Protein AF-A0A7J9W4Y1-F1 (afdb_monomer_lite)

Secondary structure (DSSP, 8-state):
-HHHHTT---HHHHHHHHHHTSSTTHHHHHHHHHTT-HHHHHHHHHHHHHHTTTS----SSS-------

Sequence (69 aa):
MVRFIDTVAVPDRADRLTIAVDGRGAFRRFKDVLARWPGELERWYEFSNERQRGRTRAWLAGVGYRVRH

pLDDT: mean 79.56, std 17.24, range [41.72, 94.44]

Structure (mmCIF, N/CA/C/O backbone):
data_AF-A0A7J9W4Y1-F1
#
_entry.id   AF-A0A7J9W4Y1-F1
#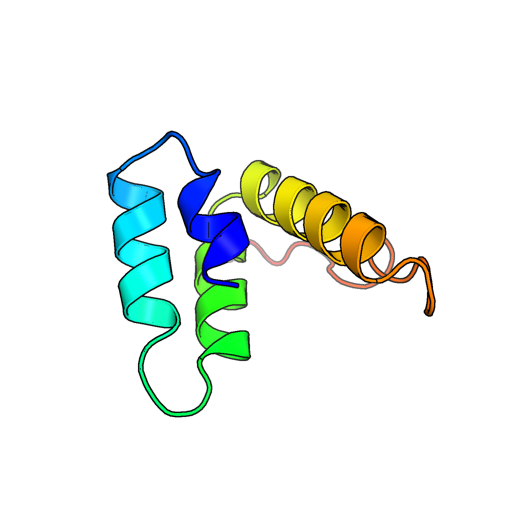
loop_
_atom_site.group_PDB
_atom_site.id
_atom_site.type_symbol
_atom_site.label_atom_id
_atom_site.label_alt_id
_atom_site.label_comp_id
_atom_site.label_asym_id
_atom_site.label_entity_id
_atom_site.label_seq_id
_atom_site.pdbx_PDB_ins_code
_atom_site.Cartn_x
_atom_site.Cartn_y
_atom_site.Cartn_z
_atom_site.occupancy
_atom_site.B_iso_or_equiv
_atom_site.auth_seq_id
_atom_site.auth_comp_id
_atom_site.auth_asym_id
_atom_site.auth_atom_id
_atom_site.pdbx_PDB_model_num
ATOM 1 N N . MET A 1 1 ? -4.973 4.810 -0.106 1.00 89.19 1 MET A N 1
ATOM 2 C CA . MET A 1 1 ? -4.287 3.508 -0.001 1.00 89.19 1 MET A CA 1
ATOM 3 C C . MET A 1 1 ? -5.266 2.386 -0.296 1.00 89.19 1 MET A C 1
ATOM 5 O O . MET A 1 1 ? -5.113 1.809 -1.351 1.00 89.19 1 MET A O 1
ATOM 9 N N . VAL A 1 2 ? -6.328 2.178 0.497 1.00 91.06 2 VAL A N 1
ATOM 10 C CA . VAL A 1 2 ? -7.364 1.148 0.220 1.00 91.06 2 VAL A CA 1
ATOM 11 C C . VAL A 1 2 ? -7.901 1.198 -1.217 1.00 91.06 2 VAL A C 1
ATOM 13 O O . VAL A 1 2 ? -7.775 0.224 -1.935 1.00 91.06 2 VAL A O 1
ATOM 16 N N . ARG A 1 3 ? -8.309 2.376 -1.718 1.00 91.50 3 ARG A N 1
ATOM 17 C CA . ARG A 1 3 ? -8.774 2.500 -3.118 1.00 91.50 3 ARG A CA 1
ATOM 18 C C . ARG A 1 3 ? -7.751 2.125 -4.197 1.00 91.50 3 ARG A C 1
ATOM 20 O O . ARG A 1 3 ? -8.141 1.954 -5.337 1.00 91.50 3 ARG A O 1
ATOM 27 N N . PHE A 1 4 ? -6.458 2.120 -3.877 1.00 91.25 4 PHE A N 1
ATOM 28 C CA . PHE A 1 4 ? -5.438 1.615 -4.797 1.00 91.25 4 PHE A CA 1
ATOM 29 C C . PHE A 1 4 ? -5.312 0.098 -4.683 1.00 91.25 4 PHE A C 1
ATOM 31 O O . PHE A 1 4 ? -5.137 -0.565 -5.689 1.00 91.25 4 PHE A O 1
ATOM 38 N N . ILE A 1 5 ? -5.432 -0.456 -3.475 1.00 93.06 5 ILE A N 1
ATOM 39 C CA . ILE A 1 5 ? -5.437 -1.908 -3.252 1.00 93.06 5 ILE A CA 1
ATOM 40 C C . ILE A 1 5 ? -6.554 -2.559 -4.076 1.00 93.06 5 ILE A C 1
ATOM 42 O O . ILE A 1 5 ? -6.300 -3.550 -4.750 1.00 93.06 5 ILE A O 1
ATOM 46 N N . ASP A 1 6 ? -7.726 -1.923 -4.134 1.00 93.31 6 ASP A N 1
ATOM 47 C CA . ASP A 1 6 ? -8.864 -2.371 -4.948 1.00 93.31 6 ASP A CA 1
ATOM 48 C C . ASP A 1 6 ? -8.571 -2.405 -6.467 1.00 93.31 6 ASP A C 1
ATOM 50 O O . ASP A 1 6 ? -9.294 -3.051 -7.219 1.00 93.31 6 ASP A O 1
ATOM 54 N N . THR A 1 7 ? -7.524 -1.716 -6.948 1.00 92.56 7 THR A N 1
ATOM 55 C CA . THR A 1 7 ? -7.113 -1.713 -8.369 1.00 92.56 7 THR A CA 1
ATOM 56 C C . THR A 1 7 ? -5.929 -2.640 -8.657 1.00 92.56 7 THR A C 1
ATOM 58 O O . THR A 1 7 ? -5.444 -2.709 -9.796 1.00 92.56 7 THR A O 1
ATOM 61 N N . VAL A 1 8 ? -5.427 -3.354 -7.647 1.00 93.00 8 VAL A N 1
ATOM 62 C CA . VAL A 1 8 ? -4.358 -4.343 -7.801 1.00 93.00 8 VAL A CA 1
ATOM 63 C C . VAL A 1 8 ? -4.979 -5.669 -8.230 1.00 93.00 8 VAL A C 1
ATOM 65 O O . VAL A 1 8 ? -5.641 -6.342 -7.452 1.00 93.00 8 VAL A O 1
ATOM 68 N N . ALA A 1 9 ? -4.734 -6.067 -9.480 1.00 90.44 9 ALA A N 1
ATOM 69 C CA . ALA A 1 9 ? -5.311 -7.283 -10.056 1.00 90.44 9 ALA A CA 1
ATOM 70 C C . ALA A 1 9 ? -4.710 -8.587 -9.499 1.00 90.44 9 ALA A C 1
ATOM 72 O O . ALA A 1 9 ? -5.293 -9.649 -9.682 1.00 90.44 9 ALA A O 1
ATOM 73 N N . VAL A 1 10 ? -3.536 -8.525 -8.858 1.00 92.62 10 VAL A N 1
ATOM 74 C CA . VAL A 1 10 ? -2.853 -9.699 -8.296 1.00 92.62 10 VAL A CA 1
ATOM 75 C C . VAL A 1 10 ? -3.291 -9.888 -6.838 1.00 92.62 10 VAL A C 1
ATOM 77 O O . VAL A 1 10 ? -2.857 -9.094 -5.996 1.00 92.62 10 VAL A O 1
ATOM 80 N N . PRO A 1 11 ? -4.079 -10.932 -6.509 1.00 90.88 11 PRO A N 1
ATOM 81 C CA . PRO A 1 11 ? -4.664 -11.099 -5.175 1.00 90.88 11 PRO A CA 1
ATOM 82 C C . PRO A 1 11 ? -3.615 -11.126 -4.057 1.00 90.88 11 PRO A C 1
ATOM 84 O O . PRO A 1 11 ? -3.708 -10.354 -3.109 1.00 90.88 11 PRO A O 1
ATOM 87 N N . ASP A 1 12 ? -2.520 -11.872 -4.240 1.00 93.38 12 ASP A N 1
ATOM 88 C CA . ASP A 1 12 ? -1.424 -11.947 -3.260 1.00 93.38 12 ASP A CA 1
ATOM 89 C C . ASP A 1 12 ? -0.796 -10.583 -2.930 1.00 93.38 12 ASP A C 1
ATOM 91 O O . ASP A 1 12 ? -0.292 -10.353 -1.826 1.00 93.38 12 ASP A O 1
ATOM 95 N N . ARG A 1 13 ? -0.764 -9.667 -3.907 1.00 93.19 13 ARG A N 1
ATOM 96 C CA . ARG A 1 13 ? -0.244 -8.308 -3.704 1.00 93.19 13 ARG A CA 1
ATOM 97 C C . ARG A 1 13 ? -1.272 -7.461 -2.969 1.00 93.19 13 ARG A C 1
ATOM 99 O O . ARG A 1 13 ? -0.890 -6.743 -2.046 1.00 93.19 13 ARG A O 1
ATOM 106 N N . ALA A 1 14 ? -2.543 -7.565 -3.354 1.00 93.44 14 ALA A N 1
ATOM 107 C CA . ALA A 1 14 ? -3.638 -6.866 -2.698 1.00 93.44 14 ALA A CA 1
ATOM 108 C C . ALA A 1 14 ? -3.720 -7.248 -1.211 1.00 93.44 14 ALA A C 1
ATOM 110 O O . ALA A 1 14 ? -3.707 -6.363 -0.359 1.00 93.44 14 ALA A O 1
ATOM 111 N N . ASP A 1 15 ? -3.649 -8.538 -0.884 1.00 94.44 15 ASP A N 1
ATOM 112 C CA . ASP A 1 15 ? -3.699 -9.037 0.495 1.00 94.44 15 ASP A CA 1
ATOM 113 C C . ASP A 1 15 ? -2.538 -8.515 1.346 1.00 94.44 15 ASP A C 1
ATOM 115 O O . ASP A 1 15 ? -2.727 -8.007 2.456 1.00 94.44 15 ASP A O 1
ATOM 119 N N . ARG A 1 16 ? -1.313 -8.556 0.806 1.00 93.69 16 ARG A N 1
ATOM 120 C CA . ARG A 1 16 ? -0.127 -8.017 1.492 1.00 93.69 16 ARG A CA 1
ATOM 121 C C . ARG A 1 16 ? -0.238 -6.518 1.740 1.00 93.69 16 ARG A C 1
ATOM 123 O O . ARG A 1 16 ? 0.200 -6.042 2.789 1.00 93.69 16 ARG A O 1
ATOM 130 N N . LEU A 1 17 ? -0.803 -5.768 0.796 1.00 93.88 17 LEU A N 1
ATOM 131 C CA . LEU A 1 17 ? -1.038 -4.338 0.967 1.00 93.88 17 LEU A CA 1
ATOM 132 C C . LEU A 1 17 ? -2.151 -4.079 1.988 1.00 93.88 17 LEU A C 1
ATOM 134 O O . LEU A 1 17 ? -1.995 -3.173 2.802 1.00 93.88 17 LEU A O 1
ATOM 138 N N . THR A 1 18 ? -3.212 -4.889 2.007 1.00 94.38 18 THR A N 1
ATOM 139 C CA . THR A 1 18 ? -4.303 -4.814 2.993 1.00 94.38 18 THR A CA 1
ATOM 140 C C . THR A 1 18 ? -3.777 -4.992 4.414 1.00 94.38 18 THR A C 1
ATOM 142 O O . THR A 1 18 ? -4.055 -4.173 5.286 1.00 94.38 18 THR A O 1
ATOM 145 N N . ILE A 1 19 ? -2.920 -5.989 4.641 1.00 93.25 19 ILE A N 1
ATOM 146 C CA . ILE A 1 19 ? -2.267 -6.196 5.944 1.00 93.25 19 ILE A CA 1
ATOM 147 C C . ILE A 1 19 ? -1.344 -5.018 6.289 1.00 93.25 19 ILE A C 1
ATOM 149 O O . ILE A 1 19 ? -1.273 -4.566 7.433 1.00 93.25 19 ILE A O 1
ATOM 153 N N . ALA A 1 20 ? -0.620 -4.489 5.300 1.00 92.44 20 ALA A N 1
ATOM 154 C CA . ALA A 1 20 ? 0.318 -3.393 5.517 1.00 92.44 20 ALA A CA 1
ATOM 155 C C . ALA A 1 20 ? -0.364 -2.075 5.907 1.00 92.44 20 ALA A C 1
ATOM 157 O O . ALA A 1 20 ? 0.280 -1.240 6.550 1.00 92.44 20 ALA A O 1
ATOM 158 N N . VAL A 1 21 ? -1.633 -1.880 5.529 1.00 91.88 21 VAL A N 1
ATOM 159 C CA . VAL A 1 21 ? -2.394 -0.677 5.885 1.00 91.88 21 VAL A CA 1
ATOM 160 C C . VAL A 1 21 ? -3.072 -0.745 7.248 1.00 91.88 21 VAL A C 1
ATOM 162 O O . VAL A 1 21 ? -3.598 0.273 7.695 1.00 91.88 21 VAL A O 1
ATOM 165 N N . ASP A 1 22 ? -3.013 -1.887 7.931 1.00 90.38 22 ASP A N 1
ATOM 166 C CA . ASP A 1 22 ? -3.605 -2.040 9.254 1.00 90.38 22 ASP A CA 1
ATOM 167 C C . ASP A 1 22 ? -2.650 -1.590 10.371 1.00 90.38 22 ASP A C 1
ATOM 169 O O . ASP A 1 22 ? -1.524 -2.080 10.490 1.00 90.38 22 ASP A O 1
ATOM 173 N N . GLY A 1 23 ? -3.090 -0.647 11.207 1.00 84.06 23 GLY A N 1
ATOM 174 C CA . GLY A 1 23 ? -2.366 -0.151 12.381 1.00 84.06 23 G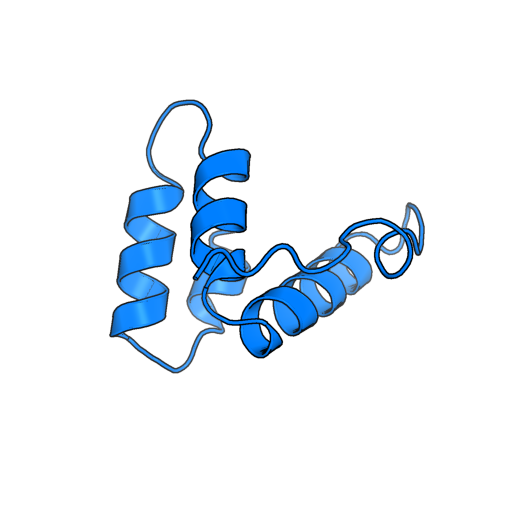LY A CA 1
ATOM 175 C C . GLY A 1 23 ? -1.385 1.013 12.149 1.00 84.06 23 GLY A C 1
ATOM 176 O O . GLY A 1 23 ? -1.311 1.652 11.097 1.00 84.06 23 GLY A O 1
ATOM 177 N N . ARG A 1 24 ? -0.593 1.333 13.181 1.00 90.62 24 ARG A N 1
ATOM 178 C CA . ARG A 1 24 ? 0.309 2.502 13.185 1.00 90.62 24 ARG A CA 1
ATOM 179 C C . ARG A 1 24 ? 1.423 2.352 12.137 1.00 90.62 24 ARG A C 1
ATOM 181 O O . ARG A 1 24 ? 1.974 1.270 11.942 1.00 90.62 24 ARG A O 1
ATOM 188 N N . GLY A 1 25 ? 1.767 3.435 11.439 1.00 88.31 25 GLY A N 1
ATOM 189 C CA . GLY A 1 25 ? 2.804 3.407 10.396 1.00 88.31 25 GLY A CA 1
ATOM 190 C C . GLY A 1 25 ? 2.394 2.705 9.092 1.00 88.31 25 GLY A C 1
ATOM 191 O O . GLY A 1 25 ? 3.272 2.350 8.304 1.00 88.31 25 GLY A O 1
ATOM 192 N N . ALA A 1 26 ? 1.088 2.532 8.860 1.00 89.75 26 ALA A N 1
ATOM 193 C CA . ALA A 1 26 ? 0.497 1.957 7.651 1.00 89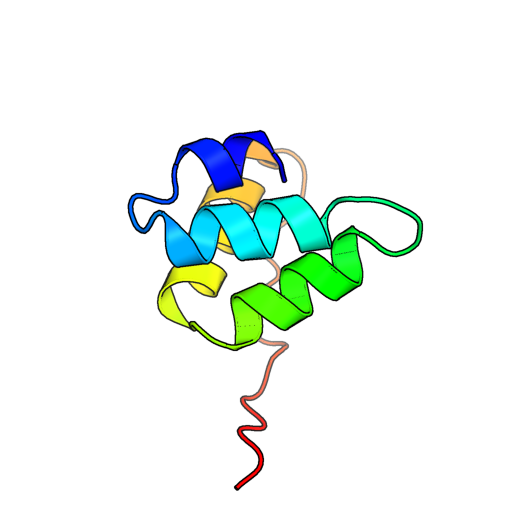.75 26 ALA A CA 1
ATOM 194 C C . ALA A 1 26 ? 1.107 2.500 6.348 1.00 89.75 26 ALA A C 1
ATOM 196 O O . ALA A 1 26 ? 1.475 1.740 5.461 1.00 89.75 26 ALA A O 1
ATOM 197 N N . PHE A 1 27 ? 1.299 3.820 6.248 1.00 86.00 27 PHE A N 1
ATOM 198 C CA . PHE A 1 27 ? 1.863 4.442 5.047 1.00 86.00 27 PHE A CA 1
ATOM 199 C C . PHE A 1 27 ? 3.289 3.979 4.727 1.00 86.00 27 PHE A C 1
ATOM 201 O O . PHE A 1 27 ? 3.601 3.686 3.573 1.00 86.00 27 PHE A O 1
ATOM 208 N N . ARG A 1 28 ? 4.157 3.892 5.743 1.00 87.50 28 ARG A N 1
ATOM 209 C CA . ARG A 1 28 ? 5.535 3.426 5.557 1.00 87.50 28 ARG A CA 1
ATOM 210 C C . ARG A 1 28 ? 5.548 1.953 5.157 1.00 87.50 28 ARG A C 1
ATOM 212 O O . ARG A 1 28 ? 6.135 1.633 4.134 1.00 87.50 28 ARG A O 1
ATOM 219 N N . ARG A 1 29 ? 4.826 1.097 5.891 1.00 90.38 29 ARG A N 1
ATOM 220 C CA . ARG A 1 29 ? 4.730 -0.341 5.586 1.00 90.38 29 ARG A CA 1
ATOM 221 C C . ARG A 1 29 ? 4.178 -0.606 4.191 1.00 90.38 29 ARG A C 1
ATOM 223 O O . ARG A 1 29 ? 4.721 -1.425 3.465 1.00 90.38 29 ARG A O 1
ATOM 230 N N . PHE A 1 30 ? 3.141 0.115 3.792 1.00 91.50 30 PHE A N 1
ATOM 231 C CA . PHE A 1 30 ? 2.577 0.015 2.452 1.00 91.50 30 PHE A CA 1
ATOM 232 C C . PHE A 1 30 ? 3.594 0.366 1.360 1.00 91.50 30 PHE A C 1
ATOM 234 O O . PHE A 1 30 ? 3.731 -0.386 0.399 1.00 91.50 30 PHE A O 1
ATOM 241 N N . LYS A 1 31 ? 4.362 1.455 1.517 1.00 88.25 31 LYS A N 1
ATOM 242 C CA . LYS A 1 31 ? 5.443 1.784 0.573 1.00 88.25 31 LYS A CA 1
ATOM 243 C C . LYS A 1 31 ? 6.566 0.747 0.586 1.00 88.25 31 LYS A C 1
ATOM 245 O O . LYS A 1 31 ? 7.067 0.415 -0.480 1.00 88.25 31 LYS A O 1
ATOM 250 N N . ASP A 1 32 ? 6.930 0.220 1.754 1.00 90.75 32 ASP A N 1
ATOM 251 C CA . ASP A 1 32 ? 7.944 -0.836 1.882 1.00 90.75 32 ASP A CA 1
ATOM 252 C C . ASP A 1 32 ? 7.500 -2.125 1.161 1.00 90.75 32 ASP A C 1
ATOM 254 O O . ASP A 1 32 ? 8.314 -2.822 0.555 1.00 90.75 32 ASP A O 1
ATOM 258 N N . VAL A 1 33 ? 6.198 -2.434 1.186 1.00 91.94 33 VAL A N 1
ATOM 259 C CA . VAL A 1 33 ? 5.610 -3.552 0.435 1.00 91.94 33 VAL A CA 1
ATOM 260 C C . VAL A 1 33 ? 5.607 -3.263 -1.067 1.00 91.94 33 VAL A C 1
ATOM 262 O O . VAL A 1 33 ? 6.048 -4.115 -1.834 1.00 91.94 33 VAL A O 1
ATOM 265 N N . LEU A 1 34 ? 5.198 -2.064 -1.498 1.00 91.00 34 LEU A N 1
ATOM 266 C CA . LEU A 1 34 ? 5.240 -1.668 -2.912 1.00 91.00 34 LEU A CA 1
ATOM 267 C C . LEU A 1 34 ? 6.659 -1.623 -3.483 1.00 91.00 34 LEU A C 1
ATOM 269 O O . LEU A 1 34 ? 6.850 -1.964 -4.643 1.00 91.00 34 LEU A O 1
ATOM 273 N N . ALA A 1 35 ? 7.666 -1.270 -2.682 1.00 88.50 35 ALA A N 1
ATOM 274 C CA . ALA A 1 35 ? 9.064 -1.240 -3.111 1.00 88.50 35 ALA A CA 1
ATOM 275 C C . ALA A 1 35 ? 9.587 -2.607 -3.589 1.00 88.50 35 ALA A C 1
ATOM 277 O O . ALA A 1 35 ? 10.586 -2.666 -4.302 1.00 88.50 35 ALA A O 1
ATOM 278 N N . ARG A 1 36 ? 8.895 -3.703 -3.250 1.00 89.88 36 ARG A N 1
ATOM 279 C CA . ARG A 1 36 ? 9.186 -5.051 -3.761 1.00 89.88 36 ARG A CA 1
ATOM 280 C C . ARG A 1 36 ? 8.762 -5.242 -5.221 1.00 89.88 36 ARG A C 1
ATOM 282 O O . ARG A 1 36 ? 9.223 -6.183 -5.859 1.00 89.88 36 ARG A O 1
ATOM 289 N N . TRP A 1 37 ? 7.900 -4.371 -5.747 1.00 90.44 37 TRP A N 1
ATOM 290 C CA . TRP A 1 37 ? 7.372 -4.423 -7.109 1.00 90.44 37 TRP A CA 1
ATOM 291 C C . TRP A 1 37 ? 7.424 -3.029 -7.749 1.00 90.44 37 TRP A C 1
ATOM 293 O O . TRP A 1 37 ? 6.456 -2.273 -7.650 1.00 90.44 37 TRP A O 1
ATOM 303 N N . PRO A 1 38 ? 8.525 -2.686 -8.445 1.00 84.69 38 PRO A N 1
ATOM 304 C CA . PRO A 1 38 ? 8.715 -1.357 -9.029 1.00 84.69 38 PRO A CA 1
ATOM 305 C C . PRO A 1 38 ? 7.542 -0.875 -9.898 1.00 84.69 38 PRO A C 1
ATOM 307 O O . PRO A 1 38 ? 7.159 0.284 -9.793 1.00 84.69 38 PRO A O 1
ATOM 310 N N . GLY A 1 39 ? 6.908 -1.767 -10.669 1.00 88.00 39 GLY A N 1
ATOM 311 C CA . GLY A 1 39 ? 5.738 -1.413 -11.484 1.00 88.00 39 GLY A CA 1
ATOM 312 C C . GLY A 1 39 ? 4.480 -1.071 -10.673 1.00 88.00 39 GLY A C 1
ATOM 313 O O . GLY A 1 39 ? 3.736 -0.171 -11.043 1.00 88.00 39 GLY A O 1
ATOM 314 N N . GLU A 1 40 ? 4.242 -1.727 -9.532 1.00 89.25 40 GLU A N 1
ATOM 315 C CA . GLU A 1 40 ? 3.123 -1.354 -8.645 1.00 89.25 40 GLU A CA 1
ATOM 316 C C . GLU A 1 40 ? 3.417 -0.057 -7.894 1.00 89.25 40 GLU A C 1
ATOM 318 O O . GLU A 1 40 ? 2.517 0.738 -7.627 1.00 89.25 40 GLU A O 1
ATOM 323 N N . LEU A 1 41 ? 4.688 0.164 -7.555 1.00 87.81 41 LEU A N 1
ATOM 324 C CA . LEU A 1 41 ? 5.138 1.394 -6.931 1.00 87.81 41 LEU A CA 1
ATOM 325 C C 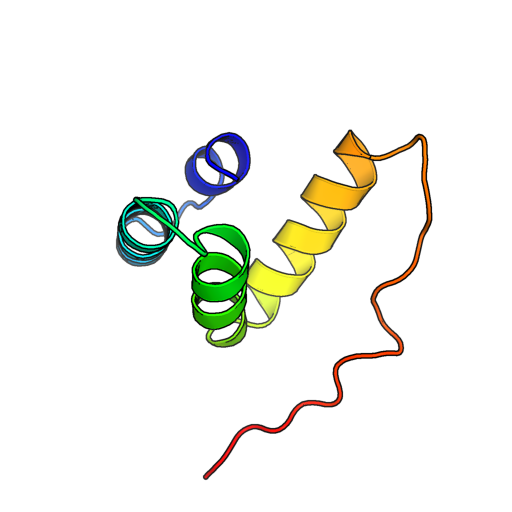. LEU A 1 41 ? 4.936 2.594 -7.871 1.00 87.81 41 LEU A C 1
ATOM 327 O O . LEU A 1 41 ? 4.401 3.611 -7.437 1.00 87.81 41 LEU A O 1
ATOM 331 N N . GLU A 1 42 ? 5.301 2.467 -9.147 1.00 87.62 42 GLU A N 1
ATOM 332 C CA . GLU A 1 42 ? 5.062 3.491 -10.173 1.00 87.62 42 GLU A CA 1
ATOM 333 C C . GLU A 1 42 ? 3.564 3.765 -10.367 1.00 87.62 42 GLU A C 1
ATOM 335 O O . GLU A 1 42 ? 3.131 4.911 -10.226 1.00 87.62 42 GLU A O 1
ATOM 340 N N . ARG A 1 43 ? 2.744 2.714 -10.530 1.00 89.88 43 ARG A N 1
ATOM 341 C CA . ARG A 1 43 ? 1.274 2.837 -10.584 1.00 89.88 43 ARG A CA 1
ATOM 342 C C . ARG A 1 43 ? 0.696 3.541 -9.359 1.00 89.88 43 ARG A C 1
ATOM 344 O O . ARG A 1 43 ? -0.258 4.309 -9.476 1.00 89.88 43 ARG A O 1
ATOM 351 N N . TRP A 1 44 ? 1.244 3.289 -8.169 1.00 88.94 44 TRP A N 1
ATOM 352 C CA . TRP A 1 44 ? 0.829 3.989 -6.954 1.00 88.94 44 TRP A CA 1
ATOM 353 C C . TRP A 1 44 ? 1.138 5.486 -7.028 1.00 88.94 44 TRP A C 1
ATOM 355 O O . TRP A 1 44 ? 0.301 6.292 -6.612 1.00 88.94 44 TRP A O 1
ATOM 365 N N . TYR A 1 45 ? 2.299 5.879 -7.558 1.00 84.75 45 TYR A N 1
ATOM 366 C CA . TYR A 1 45 ? 2.624 7.294 -7.747 1.00 84.75 45 TYR A CA 1
ATOM 367 C C . TYR A 1 45 ? 1.706 7.966 -8.749 1.00 84.75 45 TYR A C 1
ATOM 369 O O . TYR A 1 45 ? 1.229 9.062 -8.463 1.00 84.75 45 TYR A O 1
ATOM 377 N N . GLU A 1 46 ? 1.406 7.313 -9.867 1.00 86.94 46 GLU A N 1
ATOM 378 C CA . GLU A 1 46 ? 0.435 7.810 -10.840 1.00 86.94 46 GLU A CA 1
ATOM 379 C C . GLU A 1 46 ? -0.943 7.978 -10.193 1.00 86.94 46 GLU A C 1
ATOM 381 O O . GLU A 1 46 ? -1.461 9.093 -10.135 1.00 86.94 46 GLU A O 1
ATOM 386 N N . PHE A 1 47 ? -1.479 6.920 -9.578 1.00 87.00 47 PHE A N 1
ATOM 387 C CA . PHE A 1 47 ? -2.775 6.937 -8.895 1.00 87.00 47 PHE A CA 1
ATOM 388 C C . PHE A 1 47 ? -2.852 8.010 -7.799 1.00 87.00 47 PHE A C 1
ATOM 390 O O . PHE A 1 47 ? -3.848 8.728 -7.663 1.00 87.00 47 PHE A O 1
ATOM 397 N N . SER A 1 48 ? -1.793 8.139 -6.994 1.00 83.31 48 SER A N 1
ATOM 398 C CA . SER A 1 48 ? -1.717 9.143 -5.937 1.00 83.31 48 SER A CA 1
ATOM 399 C C . SER A 1 48 ? -1.629 10.547 -6.520 1.00 83.31 48 SER A C 1
ATOM 401 O O . SER A 1 48 ? -2.291 11.437 -6.006 1.00 83.31 48 SER A O 1
ATOM 403 N N . ASN A 1 49 ? -0.847 10.768 -7.576 1.00 79.12 49 ASN A N 1
ATOM 404 C CA . ASN A 1 49 ? -0.688 12.074 -8.212 1.00 79.12 49 ASN A CA 1
ATOM 405 C C . ASN A 1 49 ? -1.977 12.521 -8.914 1.00 79.12 49 ASN A C 1
ATOM 407 O O . ASN A 1 49 ? -2.369 13.679 -8.799 1.00 79.12 49 ASN A O 1
ATOM 411 N N . GLU A 1 50 ? -2.693 11.604 -9.568 1.00 80.00 50 GLU A N 1
ATOM 412 C CA . GLU A 1 50 ? -3.995 11.888 -10.175 1.00 80.00 50 GLU A CA 1
ATOM 413 C C . GLU A 1 50 ? -5.043 12.305 -9.149 1.00 80.00 50 GLU A C 1
ATOM 415 O O . GLU A 1 50 ? -5.790 13.260 -9.363 1.00 80.00 50 GLU A O 1
ATOM 420 N N . ARG A 1 51 ? -5.053 11.637 -7.997 1.00 72.69 51 ARG A N 1
ATOM 421 C CA . ARG A 1 51 ? -5.929 11.998 -6.885 1.00 72.69 51 ARG A CA 1
ATOM 422 C C . ARG A 1 51 ? -5.463 13.250 -6.141 1.00 72.69 51 ARG A C 1
ATOM 424 O O . ARG A 1 51 ? -6.274 13.949 -5.540 1.00 72.69 51 ARG A O 1
ATOM 431 N N . GLN A 1 52 ? -4.165 13.531 -6.189 1.00 67.25 52 GLN A N 1
ATOM 432 C CA . GLN A 1 52 ? -3.508 14.653 -5.532 1.00 67.25 52 GLN A CA 1
ATOM 433 C C . GLN A 1 52 ? -3.225 15.806 -6.504 1.00 67.25 52 GLN A C 1
ATOM 435 O O . GLN A 1 52 ? -2.374 16.630 -6.180 1.00 67.25 52 GLN A O 1
ATOM 440 N N . ARG A 1 53 ? -3.951 15.951 -7.631 1.00 55.12 53 ARG A N 1
ATOM 441 C CA . ARG A 1 53 ? -3.859 17.087 -8.591 1.00 55.12 53 ARG A CA 1
ATOM 442 C C . ARG A 1 53 ? -4.138 18.488 -7.989 1.00 55.12 53 ARG A C 1
ATOM 444 O O . ARG A 1 53 ? -4.437 19.428 -8.711 1.00 55.12 53 ARG A O 1
ATOM 451 N N . GLY A 1 54 ? -3.982 18.654 -6.676 1.00 54.03 54 GLY A N 1
ATOM 452 C CA . GLY A 1 54 ? -3.677 19.918 -6.015 1.00 54.03 54 GLY A CA 1
ATOM 453 C C . GLY A 1 54 ? -2.205 20.131 -5.613 1.00 54.03 54 GLY A C 1
ATOM 454 O O . GLY A 1 54 ? -1.827 21.286 -5.477 1.00 54.03 54 GLY A O 1
ATOM 455 N N . ARG A 1 55 ? -1.349 19.112 -5.404 1.00 48.53 55 ARG A N 1
ATOM 456 C CA . ARG A 1 55 ? 0.055 19.320 -4.974 1.00 48.53 55 ARG A CA 1
ATOM 457 C C . ARG A 1 55 ? 1.037 18.238 -5.458 1.00 48.53 55 ARG A C 1
ATOM 459 O O . ARG A 1 55 ? 1.262 17.235 -4.791 1.00 48.53 55 ARG A O 1
ATOM 466 N N . THR A 1 56 ? 1.691 18.586 -6.566 1.00 41.72 56 THR A N 1
ATOM 467 C CA . THR A 1 56 ? 3.131 18.399 -6.826 1.00 41.72 56 THR A CA 1
ATOM 468 C C . THR A 1 56 ? 3.614 17.039 -7.348 1.00 41.72 56 THR A C 1
ATOM 470 O O . THR A 1 56 ? 3.799 16.072 -6.615 1.00 41.72 56 THR A O 1
ATOM 473 N N . ARG A 1 57 ? 3.983 17.062 -8.639 1.00 50.41 57 ARG A N 1
ATOM 474 C CA . ARG A 1 57 ? 4.912 16.158 -9.340 1.00 50.41 57 ARG A CA 1
ATOM 475 C C . ARG A 1 57 ? 6.267 16.064 -8.620 1.00 50.41 57 ARG A C 1
ATOM 477 O O . ARG A 1 57 ? 7.222 16.729 -9.010 1.00 50.41 57 ARG A O 1
ATOM 484 N N . ALA A 1 58 ? 6.379 15.254 -7.578 1.00 50.38 58 ALA A N 1
ATOM 485 C CA . ALA A 1 58 ? 7.659 15.055 -6.906 1.00 50.38 58 ALA A CA 1
ATOM 486 C C . ALA A 1 58 ? 7.834 13.613 -6.455 1.00 50.38 58 ALA A C 1
ATOM 488 O O . ALA A 1 58 ? 7.879 13.355 -5.256 1.00 50.38 58 ALA A O 1
ATOM 489 N N . TRP A 1 59 ? 7.964 12.673 -7.398 1.00 56.72 59 TRP A N 1
ATOM 490 C CA . TRP A 1 59 ? 8.628 11.418 -7.051 1.00 56.72 59 TRP A CA 1
ATOM 491 C C . TRP A 1 59 ? 9.153 10.582 -8.223 1.00 56.72 59 TRP A C 1
ATOM 493 O O . TRP A 1 59 ? 8.731 9.455 -8.429 1.00 56.72 59 TRP A O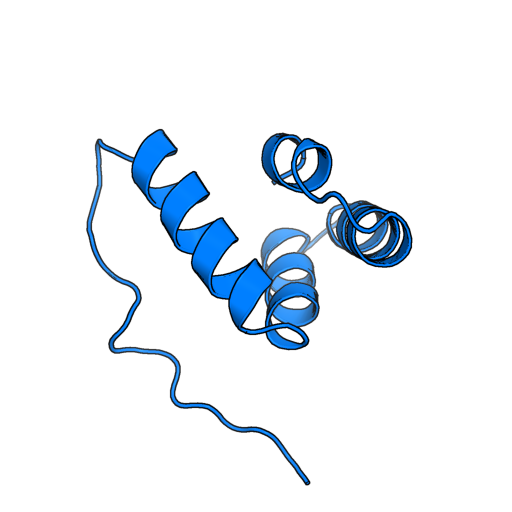 1
ATOM 503 N N . LEU A 1 60 ? 10.133 11.106 -8.958 1.00 51.66 60 LEU A N 1
ATOM 504 C CA . LEU A 1 60 ? 11.053 10.246 -9.725 1.00 51.66 60 LEU A CA 1
ATOM 505 C C . LEU A 1 60 ? 12.538 10.554 -9.465 1.00 51.66 60 LEU A C 1
ATOM 507 O O . LEU A 1 60 ? 13.397 9.781 -9.861 1.00 51.66 60 LEU A O 1
ATOM 511 N N . ALA A 1 61 ? 12.867 11.618 -8.724 1.00 52.62 61 ALA A N 1
ATOM 512 C CA . ALA A 1 61 ? 14.261 11.989 -8.453 1.00 52.62 61 ALA A CA 1
ATOM 513 C C . ALA A 1 61 ? 14.848 11.398 -7.151 1.00 52.62 61 ALA A C 1
ATOM 515 O O . ALA A 1 61 ? 16.049 11.495 -6.927 1.00 52.62 61 ALA A O 1
ATOM 516 N N . GLY A 1 62 ? 14.023 10.832 -6.259 1.00 53.31 62 GLY A N 1
ATOM 517 C CA . GLY A 1 62 ? 14.423 10.605 -4.862 1.00 53.31 62 GLY A CA 1
ATOM 518 C C . GLY A 1 62 ? 14.712 9.166 -4.442 1.00 53.31 62 GLY A C 1
ATOM 519 O O . GLY A 1 62 ? 15.329 8.968 -3.399 1.00 53.31 62 GLY A O 1
ATOM 520 N N . VAL A 1 63 ? 14.272 8.155 -5.193 1.00 54.28 63 VAL A N 1
ATOM 521 C CA . VAL A 1 63 ? 14.449 6.756 -4.769 1.00 54.28 63 VAL A CA 1
ATOM 522 C C . VAL A 1 63 ? 15.304 6.022 -5.765 1.00 54.28 63 VAL A C 1
ATOM 524 O O . VAL A 1 63 ? 14.867 5.192 -6.554 1.00 54.28 63 VAL A O 1
ATOM 527 N N . GLY A 1 64 ? 16.586 6.372 -5.656 1.00 47.59 64 GLY A N 1
ATOM 528 C CA . GLY A 1 64 ? 17.688 5.487 -5.964 1.00 47.59 64 GLY A CA 1
ATOM 529 C C . GLY A 1 64 ? 17.443 4.137 -5.304 1.00 47.59 64 GLY A C 1
ATOM 530 O O . GLY A 1 64 ? 17.623 3.945 -4.104 1.00 47.59 64 GLY A O 1
ATOM 531 N N . TYR A 1 65 ? 16.956 3.235 -6.140 1.00 49.28 65 TYR A N 1
ATOM 532 C CA . TYR A 1 65 ? 17.166 1.804 -6.133 1.00 49.28 65 TYR A CA 1
ATOM 533 C C . TYR A 1 65 ? 18.348 1.389 -5.236 1.00 49.28 65 TYR A C 1
ATOM 535 O O . TYR A 1 65 ? 19.509 1.446 -5.633 1.00 49.28 65 TYR A O 1
ATOM 543 N N . ARG A 1 66 ? 18.062 0.949 -4.007 1.00 51.78 66 ARG A N 1
ATOM 544 C CA . ARG A 1 66 ? 18.980 0.094 -3.247 1.00 51.78 66 ARG A CA 1
ATOM 545 C C . ARG A 1 66 ? 18.318 -1.271 -3.121 1.00 51.78 66 ARG A C 1
ATOM 547 O O . ARG A 1 66 ? 17.798 -1.627 -2.068 1.00 51.78 66 ARG A O 1
ATOM 554 N N . VAL A 1 67 ? 18.315 -2.014 -4.228 1.00 44.94 67 VAL A N 1
ATOM 555 C CA . VAL A 1 67 ? 18.163 -3.471 -4.175 1.00 44.94 67 VAL A CA 1
ATOM 556 C C . VAL A 1 67 ? 19.387 -3.988 -3.434 1.00 44.94 67 VAL A C 1
ATOM 558 O O . VAL A 1 67 ? 20.520 -3.835 -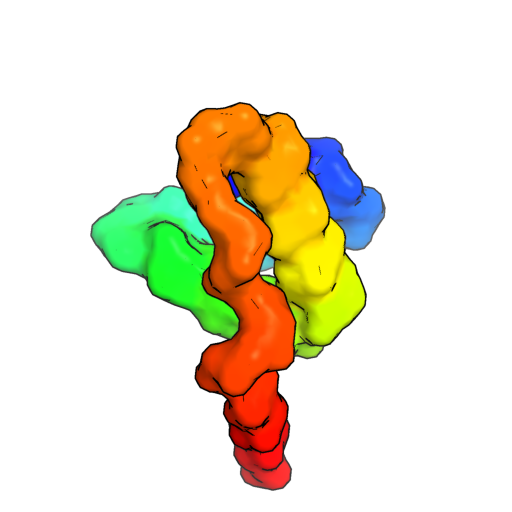3.886 1.00 44.94 67 VAL A O 1
ATOM 561 N N . ARG A 1 68 ? 19.156 -4.490 -2.225 1.00 50.75 68 ARG A N 1
ATOM 562 C CA . ARG A 1 68 ? 20.180 -5.148 -1.429 1.00 50.75 68 ARG A CA 1
ATOM 563 C C . ARG A 1 68 ? 20.184 -6.621 -1.843 1.00 50.75 68 ARG A C 1
ATOM 565 O O . ARG A 1 68 ? 19.133 -7.257 -1.807 1.00 50.75 68 ARG A O 1
ATOM 572 N N . HIS A 1 69 ? 21.356 -7.042 -2.310 1.00 47.09 69 HIS A N 1
ATOM 573 C CA . HIS A 1 69 ? 21.758 -8.395 -2.693 1.00 47.09 69 HIS A CA 1
ATOM 574 C C . HIS A 1 69 ? 21.575 -9.406 -1.555 1.00 47.09 69 HIS A C 1
ATOM 576 O O . HIS A 1 69 ? 21.638 -8.970 -0.377 1.00 47.09 69 HIS A O 1
#

Foldseek 3Di:
DLVLLVVDPDVVLSVQLVVLCPDDPSVVSNLVSCLVPVVSNVVVVVVVCVVPVVDDDDPDPPDDDPPDD

Radius of gyration: 12.32 Å; chains: 1; bounding box: 31×32×25 Å